Protein AF-A0AAN8IIN4-F1 (afdb_monomer_lite)

Radius of gyration: 20.26 Å; chains: 1; bounding box: 38×62×68 Å

Sequence (132 aa):
MTETENTASANGSDNVDGKVVRQLEYYFGNINLPRDKFLQDTMKNDDGWVPIKTLLTFNRLAAITTDVDVISKAVKESQSEIISVSDDGLKIRRNIGNPLPENSLEYWQKIKHCTVYMVGVANSLSREMMIG

Secondary structure (DSSP, 8-state):
---------------HHHHHHHHHHHHTSTTTTTT-HHHHHHHHHTTTEEEHHHHHTSHHHHTT---HHHHHHHHHHHT-SSEEE-TTSSEEEE-TTSPPPP--HHHHHHHHHT------------------

pLDDT: mean 70.5, std 15.68, range [38.66, 88.88]

Foldseek 3Di:
DDDDDDDDPPDPDPDLLVQLVVVVCVCLDLVNVVVPVVQVVQCVVPVQKDFVVNVCVDPSNVVSDNDLVSSLVSCVVVVDPQKDADPVSGIIGGDPVDPRDPPDPVVVVVVVVVDDDDPDPPPPDDPDDDDD

InterPro domains:
  IPR002344 Lupus La protein [PR00302] (23-40)
  IPR002344 Lupus La protein [PR00302] (48-63)
  IPR002344 Lupus La protein [PR00302] (81-94)
  IPR002344 Lupus La protein [PR00302] (108-124)
  IPR006630 La-type HTH domain [PF05383] (20-77)
  IPR006630 La-type HTH domain [PS50961] (10-102)
  IPR006630 La-type HTH domain [SM00715] (14-95)
  IPR036388 Winged helix-like DNA-binding domain superfamily [G3DSA:1.10.10.10] (4-93)
  IPR036390 Winged helix DNA-binding domain superfamily [SSF46785] (15-101)
  IPR045180 La domain containing protein [PTHR22792] (7-96)

Organism: Trichostrongylus colubriformis (NCBI:txid6319)

Structure (mmCIF, N/CA/C/O backbone):
data_AF-A0AAN8IIN4-F1
#
_entry.id   AF-A0AAN8IIN4-F1
#
loop_
_atom_site.group_PDB
_atom_site.id
_atom_site.type_symbol
_atom_site.label_atom_id
_atom_site.label_alt_id
_atom_site.label_comp_id
_atom_site.label_asym_id
_atom_site.label_entity_id
_atom_site.label_seq_id
_atom_site.pd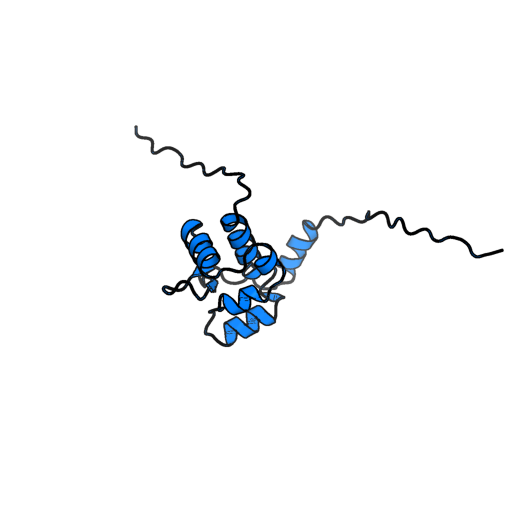bx_PDB_ins_code
_atom_site.Cartn_x
_atom_site.Cartn_y
_atom_site.Cartn_z
_atom_site.occupancy
_atom_site.B_iso_or_equiv
_atom_site.auth_seq_id
_atom_site.auth_comp_id
_atom_site.auth_asym_id
_atom_site.auth_atom_id
_atom_site.pdbx_PDB_model_num
ATOM 1 N N . MET A 1 1 ? 17.102 2.635 38.292 1.00 46.62 1 MET A N 1
ATOM 2 C CA . MET A 1 1 ? 15.765 2.605 38.916 1.00 46.62 1 MET A CA 1
ATOM 3 C C . MET A 1 1 ? 15.064 3.863 38.432 1.00 46.62 1 MET A C 1
ATOM 5 O O . MET A 1 1 ? 15.395 4.924 38.930 1.00 46.62 1 MET A O 1
ATOM 9 N N . THR A 1 2 ? 14.305 3.884 37.342 1.00 43.06 2 THR A N 1
ATOM 10 C CA . THR A 1 2 ? 13.247 2.977 36.851 1.00 43.06 2 THR A CA 1
ATOM 11 C C . THR A 1 2 ? 13.338 2.904 35.312 1.00 43.06 2 THR A C 1
ATOM 13 O O . THR A 1 2 ? 13.489 3.932 34.663 1.00 43.06 2 THR A O 1
ATOM 16 N N . GLU A 1 3 ? 13.508 1.744 34.677 1.00 46.38 3 GLU A N 1
ATOM 17 C CA . GLU A 1 3 ? 12.410 0.872 34.216 1.00 46.38 3 GLU A CA 1
ATOM 18 C C . GLU A 1 3 ? 11.211 1.664 33.672 1.00 46.38 3 GLU A C 1
ATOM 20 O O . GLU A 1 3 ? 10.367 2.139 34.423 1.00 46.38 3 GLU A O 1
ATOM 25 N N . THR A 1 4 ? 11.151 1.804 32.346 1.00 52.09 4 THR A N 1
ATOM 26 C CA . THR A 1 4 ? 9.875 1.719 31.633 1.00 52.09 4 THR A CA 1
ATOM 27 C C . THR A 1 4 ? 9.945 0.479 30.760 1.00 52.09 4 THR A C 1
ATOM 29 O O . THR A 1 4 ? 10.748 0.359 29.835 1.00 52.09 4 THR A O 1
ATOM 32 N N . GLU A 1 5 ? 9.162 -0.493 31.195 1.00 44.91 5 GLU A N 1
ATOM 33 C CA . GLU A 1 5 ? 8.913 -1.771 30.569 1.00 44.91 5 GLU A CA 1
ATOM 34 C C . GLU A 1 5 ? 8.269 -1.589 29.186 1.00 44.91 5 GLU A C 1
ATOM 36 O O . GLU A 1 5 ? 7.346 -0.804 28.994 1.00 44.91 5 GLU A O 1
ATOM 41 N N . ASN A 1 6 ? 8.785 -2.354 28.227 1.00 48.47 6 ASN A N 1
ATOM 42 C CA . ASN A 1 6 ? 8.018 -3.298 27.421 1.00 48.47 6 ASN A CA 1
ATOM 43 C C . ASN A 1 6 ? 6.573 -2.894 27.049 1.00 48.47 6 ASN A C 1
ATOM 45 O O . ASN A 1 6 ? 5.637 -3.086 27.818 1.00 48.47 6 ASN A O 1
ATOM 49 N N . THR A 1 7 ? 6.358 -2.513 25.789 1.00 40.19 7 THR A N 1
ATOM 50 C CA . THR A 1 7 ? 5.138 -2.926 25.081 1.00 40.19 7 THR A CA 1
ATOM 51 C C . THR A 1 7 ? 5.545 -3.855 23.953 1.00 40.19 7 THR A C 1
ATOM 53 O O . THR A 1 7 ? 5.795 -3.460 22.817 1.00 40.19 7 THR A O 1
ATOM 56 N N . ALA A 1 8 ? 5.631 -5.132 24.311 1.00 48.31 8 ALA A N 1
ATOM 57 C CA . ALA A 1 8 ? 5.411 -6.219 23.390 1.00 48.31 8 ALA A CA 1
ATOM 58 C C . ALA A 1 8 ? 4.060 -5.992 22.701 1.00 48.31 8 ALA A C 1
ATOM 60 O O . ALA A 1 8 ? 3.021 -5.986 23.354 1.00 48.31 8 ALA A O 1
ATOM 61 N N . SER A 1 9 ? 4.065 -5.867 21.378 1.00 38.66 9 SER A N 1
ATOM 62 C CA . SER A 1 9 ? 2.911 -6.274 20.580 1.00 38.66 9 SER A CA 1
ATOM 63 C C . SER A 1 9 ? 3.343 -7.441 19.705 1.00 38.66 9 SER A C 1
ATOM 65 O O . SER A 1 9 ? 3.439 -7.372 18.484 1.00 38.66 9 SER A O 1
ATOM 67 N N . ALA A 1 10 ? 3.662 -8.542 20.385 1.00 42.75 10 ALA A N 1
ATOM 68 C CA . ALA A 1 10 ? 3.526 -9.868 19.818 1.00 42.75 10 ALA A CA 1
ATOM 69 C C . ALA A 1 10 ? 2.026 -10.194 19.782 1.00 42.75 10 ALA A C 1
ATOM 71 O O . ALA A 1 10 ? 1.521 -10.898 20.648 1.00 42.75 10 ALA A O 1
ATOM 72 N N . ASN A 1 11 ? 1.307 -9.660 18.796 1.00 41.19 11 ASN A N 1
ATOM 73 C CA . ASN A 1 11 ? -0.035 -10.124 18.470 1.00 41.19 11 ASN A CA 1
ATOM 74 C C . ASN A 1 11 ? 0.024 -10.844 17.127 1.00 41.19 11 ASN A C 1
ATOM 76 O O . ASN A 1 11 ? -0.116 -10.254 16.062 1.00 41.19 11 ASN A O 1
ATOM 80 N N . GLY A 1 12 ? 0.233 -12.159 17.197 1.00 43.69 12 GLY A N 1
ATOM 81 C CA . GLY A 1 12 ? -0.126 -13.092 16.134 1.00 43.69 12 GLY A CA 1
ATOM 82 C C . GLY A 1 12 ? -1.643 -13.259 16.044 1.00 43.69 12 GLY A C 1
ATOM 83 O O . GLY A 1 12 ? -2.140 -14.377 16.128 1.00 43.69 12 GLY A O 1
ATOM 84 N N . SER A 1 13 ? -2.383 -12.158 15.920 1.00 43.12 13 SER A N 1
ATOM 85 C CA . SER A 1 13 ? -3.778 -12.194 15.508 1.00 43.12 13 SER A CA 1
ATOM 86 C C . SER A 1 13 ? -3.826 -11.991 14.003 1.00 43.12 13 SER A C 1
ATOM 88 O O . SER A 1 13 ? -3.090 -11.195 13.424 1.00 43.12 13 SER A O 1
ATOM 90 N N . ASP A 1 14 ? -4.696 -12.752 13.362 1.00 56.72 14 ASP A N 1
ATOM 91 C CA . ASP A 1 14 ? -5.017 -12.706 11.943 1.00 56.72 14 ASP A CA 1
ATOM 92 C C . ASP A 1 14 ? -5.757 -11.393 11.596 1.00 56.72 14 ASP A C 1
ATOM 94 O O . ASP A 1 14 ? -6.825 -11.400 10.994 1.00 56.72 14 ASP A O 1
ATOM 98 N N . ASN A 1 15 ? -5.238 -10.253 12.061 1.00 73.81 15 ASN A N 1
ATOM 99 C CA . ASN A 1 15 ? -5.930 -8.982 12.050 1.00 73.81 15 ASN A CA 1
ATOM 100 C C . ASN A 1 15 ? -5.805 -8.349 10.669 1.00 73.81 15 ASN A C 1
ATOM 102 O O . ASN A 1 15 ? -4.725 -8.280 10.067 1.00 73.81 15 ASN A O 1
ATOM 106 N N . VAL A 1 16 ? -6.955 -7.956 10.137 1.00 79.81 16 VAL A N 1
ATOM 107 C CA . VAL A 1 16 ? -7.088 -7.442 8.774 1.00 79.81 16 VAL A CA 1
ATOM 108 C C . VAL A 1 16 ? -6.197 -6.205 8.605 1.00 79.81 16 VAL A C 1
ATOM 110 O O . VAL A 1 16 ? -5.547 -6.062 7.573 1.00 79.81 16 VAL A O 1
ATOM 113 N N . ASP A 1 17 ? -6.065 -5.387 9.652 1.00 82.75 17 ASP A N 1
ATOM 114 C CA . ASP A 1 17 ? -5.177 -4.222 9.721 1.00 82.75 17 ASP A CA 1
ATOM 115 C C . ASP A 1 17 ? -3.695 -4.557 9.484 1.00 82.75 17 ASP A C 1
ATOM 117 O O . ASP A 1 17 ? -3.089 -4.017 8.556 1.00 82.75 17 ASP A O 1
ATOM 121 N N . GLY A 1 18 ? -3.110 -5.486 10.243 1.00 83.44 18 GLY A N 1
ATOM 122 C CA . GLY A 1 18 ? -1.710 -5.879 10.073 1.00 83.44 18 GLY A CA 1
ATOM 123 C C . GLY A 1 18 ? -1.424 -6.467 8.688 1.00 83.44 18 GLY A C 1
ATOM 124 O O . GLY A 1 18 ? -0.366 -6.222 8.099 1.00 83.44 18 GLY A O 1
ATOM 125 N N . LYS A 1 19 ? -2.387 -7.198 8.109 1.00 86.25 19 LYS A N 1
ATOM 126 C CA . LYS A 1 19 ? -2.284 -7.708 6.730 1.00 86.25 19 LYS A CA 1
ATOM 127 C C . LYS A 1 19 ? -2.305 -6.575 5.704 1.00 86.25 19 LYS A C 1
ATOM 129 O O . LYS A 1 19 ? -1.499 -6.602 4.773 1.00 86.25 19 LYS A O 1
ATOM 134 N N . VAL A 1 20 ? -3.186 -5.589 5.878 1.00 87.19 20 VAL A N 1
ATOM 135 C CA . VAL A 1 20 ? -3.275 -4.396 5.021 1.00 87.19 20 VAL A CA 1
ATOM 136 C C . VAL A 1 20 ? -1.961 -3.632 5.027 1.00 87.19 20 VAL A C 1
ATOM 138 O O . VAL A 1 20 ? -1.401 -3.368 3.963 1.00 87.19 20 VAL A O 1
ATOM 141 N N . VAL A 1 21 ? -1.439 -3.327 6.213 1.00 85.25 21 VAL A N 1
ATOM 142 C CA . VAL A 1 21 ? -0.209 -2.546 6.363 1.00 85.25 21 VAL A CA 1
ATOM 143 C C . VAL A 1 21 ? 0.963 -3.255 5.706 1.00 85.25 21 VAL A C 1
ATOM 145 O O . VAL A 1 21 ? 1.636 -2.670 4.862 1.00 85.25 21 VAL A O 1
ATOM 148 N N . ARG A 1 22 ? 1.119 -4.555 5.958 1.00 85.31 22 ARG A N 1
ATOM 149 C CA . ARG A 1 22 ? 2.182 -5.349 5.340 1.00 85.31 22 ARG A CA 1
ATOM 150 C C . ARG A 1 22 ? 2.089 -5.397 3.811 1.00 85.31 22 ARG A C 1
ATOM 152 O O . ARG A 1 22 ? 3.120 -5.406 3.137 1.00 85.31 22 ARG A O 1
ATOM 159 N N . GLN A 1 23 ? 0.881 -5.440 3.237 1.00 87.69 23 GLN A N 1
ATOM 160 C CA . GLN A 1 23 ? 0.724 -5.346 1.779 1.00 87.69 23 GLN A CA 1
ATOM 161 C C . GLN A 1 23 ? 1.105 -3.962 1.258 1.00 87.69 23 GLN A C 1
ATOM 163 O O . GLN A 1 23 ? 1.794 -3.865 0.244 1.00 87.69 23 GLN A O 1
ATOM 168 N N . LEU A 1 24 ? 0.693 -2.895 1.941 1.00 85.31 24 LEU A N 1
ATOM 169 C CA . LEU A 1 24 ? 1.063 -1.535 1.561 1.00 85.31 24 LEU A CA 1
ATOM 170 C C . LEU A 1 24 ? 2.582 -1.339 1.631 1.00 85.31 24 LEU A C 1
ATOM 172 O O . LEU A 1 24 ? 3.181 -0.885 0.661 1.00 85.31 24 LEU A O 1
ATOM 176 N N . GLU A 1 25 ? 3.239 -1.775 2.702 1.00 84.06 25 GLU A N 1
ATOM 177 C CA . GLU A 1 25 ? 4.701 -1.743 2.812 1.00 84.06 25 GLU A CA 1
ATOM 178 C C . GLU A 1 25 ? 5.393 -2.517 1.686 1.00 84.06 25 GLU A C 1
ATOM 180 O O . GLU A 1 25 ? 6.436 -2.092 1.190 1.00 84.06 25 GLU A O 1
ATOM 185 N N . TYR A 1 26 ? 4.804 -3.624 1.228 1.00 84.75 26 TYR A N 1
ATOM 186 C CA . TYR A 1 26 ? 5.318 -4.359 0.077 1.00 84.75 26 TYR A CA 1
ATOM 187 C C . TYR A 1 26 ? 5.179 -3.559 -1.225 1.00 84.75 26 TYR A C 1
ATOM 189 O O . TYR A 1 26 ? 6.150 -3.443 -1.976 1.00 84.75 26 TYR A O 1
ATOM 197 N N . TYR A 1 27 ? 4.003 -2.980 -1.490 1.00 84.50 27 TYR A N 1
ATOM 198 C CA . TYR A 1 27 ? 3.743 -2.195 -2.702 1.00 84.50 27 TYR A CA 1
ATOM 199 C C . TYR A 1 27 ? 4.617 -0.950 -2.799 1.00 84.50 27 TYR A C 1
ATOM 201 O O . TYR A 1 27 ? 5.202 -0.678 -3.851 1.00 84.50 27 TYR A O 1
ATOM 209 N N . PHE A 1 28 ? 4.725 -0.226 -1.687 1.00 81.50 28 PHE A N 1
ATOM 210 C CA . PHE A 1 28 ? 5.545 0.971 -1.556 1.00 81.50 28 PHE A CA 1
ATOM 211 C C . PHE A 1 28 ? 7.004 0.648 -1.215 1.00 81.50 28 PHE A C 1
ATOM 213 O O . PHE A 1 28 ? 7.820 1.558 -1.089 1.00 81.50 28 PHE A O 1
ATOM 220 N N . GLY A 1 29 ? 7.357 -0.630 -1.093 1.00 80.62 29 GLY A N 1
ATOM 221 C CA . GLY A 1 29 ? 8.693 -1.092 -0.753 1.00 80.62 29 GLY A CA 1
ATOM 222 C C . GLY A 1 29 ? 9.698 -0.936 -1.892 1.00 80.62 29 GLY A C 1
ATOM 223 O O . GLY A 1 29 ? 9.363 -0.745 -3.060 1.00 80.62 29 GLY A O 1
ATOM 224 N N . ASN A 1 30 ? 10.974 -1.068 -1.543 1.00 72.94 30 ASN A N 1
ATOM 225 C CA . ASN A 1 30 ? 12.111 -0.878 -2.454 1.00 72.94 30 ASN A CA 1
ATOM 226 C C . ASN A 1 30 ? 12.178 -1.871 -3.616 1.00 72.94 30 ASN A C 1
ATOM 228 O O . ASN A 1 30 ? 12.839 -1.601 -4.609 1.00 72.94 30 ASN A O 1
ATOM 232 N N . ILE A 1 31 ? 11.514 -3.017 -3.485 1.00 74.44 31 ILE A N 1
ATOM 233 C CA . ILE A 1 31 ? 11.541 -4.084 -4.488 1.00 74.44 31 ILE A CA 1
ATOM 234 C C . ILE A 1 31 ? 10.421 -3.882 -5.515 1.00 74.44 31 ILE A C 1
ATOM 236 O O . ILE A 1 31 ? 10.635 -4.085 -6.710 1.00 74.44 31 ILE A O 1
ATOM 240 N N . ASN A 1 32 ? 9.229 -3.479 -5.059 1.00 80.94 32 ASN A N 1
ATOM 241 C CA . ASN A 1 32 ? 8.065 -3.329 -5.925 1.00 80.94 32 ASN A CA 1
ATOM 242 C C . ASN A 1 32 ? 8.066 -1.978 -6.644 1.00 80.94 32 ASN A C 1
ATOM 244 O O . ASN A 1 32 ? 7.935 -1.947 -7.861 1.00 80.94 32 ASN A O 1
ATOM 248 N N . LEU A 1 33 ? 8.298 -0.876 -5.926 1.00 79.06 33 LEU A N 1
ATOM 249 C CA . LEU A 1 33 ? 8.201 0.475 -6.479 1.00 79.06 33 LEU A CA 1
ATOM 250 C C . LEU A 1 33 ? 9.047 0.737 -7.745 1.00 79.06 33 LEU A C 1
ATOM 252 O O . LEU A 1 33 ? 8.517 1.346 -8.668 1.00 79.06 33 LEU A O 1
ATOM 256 N N . PRO A 1 34 ? 10.314 0.285 -7.877 1.00 78.06 34 PRO A N 1
ATOM 257 C CA . PRO A 1 34 ? 11.078 0.492 -9.113 1.00 78.06 34 PRO A CA 1
ATOM 258 C C . PRO A 1 34 ? 10.580 -0.366 -10.287 1.00 78.06 34 PRO A C 1
ATOM 260 O O . PRO A 1 34 ? 10.855 -0.045 -11.443 1.00 78.06 34 PRO A O 1
ATOM 263 N N . ARG A 1 35 ? 9.857 -1.457 -10.011 1.00 78.44 35 ARG A N 1
ATOM 264 C CA . ARG A 1 35 ? 9.343 -2.388 -11.024 1.00 78.44 35 ARG A CA 1
ATOM 265 C C . ARG A 1 35 ? 7.895 -2.089 -11.416 1.00 78.44 35 ARG A C 1
ATOM 267 O O . ARG A 1 35 ? 7.496 -2.374 -12.544 1.00 78.44 35 ARG A O 1
ATOM 274 N N . ASP A 1 36 ? 7.123 -1.530 -10.495 1.00 83.38 36 ASP A N 1
ATOM 275 C CA . ASP A 1 36 ? 5.705 -1.253 -10.655 1.00 83.38 36 ASP A CA 1
ATOM 276 C C . ASP A 1 36 ? 5.488 0.114 -11.312 1.00 83.38 36 ASP A C 1
ATOM 278 O O . ASP A 1 36 ? 5.546 1.168 -10.677 1.00 83.38 36 ASP A O 1
ATOM 282 N N . LYS A 1 37 ? 5.250 0.091 -12.628 1.00 82.81 37 LYS A N 1
ATOM 283 C CA . LYS A 1 37 ? 5.019 1.312 -13.409 1.00 82.81 37 LYS A CA 1
ATOM 284 C C . LYS A 1 37 ? 3.726 2.027 -13.033 1.00 82.81 37 LYS A C 1
ATOM 286 O O . LYS A 1 37 ? 3.651 3.234 -13.206 1.00 82.81 37 LYS A O 1
ATOM 291 N N . PHE A 1 38 ? 2.721 1.305 -12.545 1.00 85.06 38 PHE A N 1
ATOM 292 C CA . PHE A 1 38 ? 1.428 1.891 -12.216 1.00 85.06 38 PHE A CA 1
ATOM 293 C C . PHE A 1 38 ? 1.515 2.747 -10.950 1.00 85.06 38 PHE A C 1
ATOM 295 O O . PHE A 1 38 ? 1.040 3.882 -10.941 1.00 85.06 38 PHE A O 1
ATOM 302 N N . LEU A 1 39 ? 2.197 2.252 -9.912 1.00 83.69 39 LEU A N 1
ATOM 303 C CA . LEU A 1 39 ? 2.525 3.040 -8.722 1.00 83.69 39 LEU A CA 1
ATOM 304 C C . LEU A 1 39 ? 3.415 4.239 -9.065 1.00 83.69 39 LEU A C 1
ATOM 306 O O . LEU A 1 39 ? 3.133 5.337 -8.595 1.00 83.69 39 LEU A O 1
ATOM 310 N N . GLN A 1 40 ? 4.436 4.063 -9.913 1.00 82.94 40 GLN A N 1
ATOM 311 C CA . GLN A 1 40 ? 5.281 5.178 -10.367 1.00 82.94 40 GLN A CA 1
ATOM 312 C C . GLN A 1 40 ? 4.483 6.258 -11.098 1.00 82.94 40 GLN A C 1
ATOM 314 O O . GLN A 1 40 ? 4.659 7.442 -10.820 1.00 82.94 40 GLN A O 1
ATOM 319 N N . ASP A 1 41 ? 3.616 5.857 -12.026 1.00 85.00 41 ASP A N 1
ATOM 320 C CA . ASP A 1 41 ? 2.803 6.786 -12.804 1.00 85.00 41 ASP A CA 1
ATOM 321 C C . ASP A 1 41 ? 1.793 7.504 -11.905 1.00 85.00 41 ASP A C 1
ATOM 323 O O . ASP A 1 41 ? 1.705 8.728 -11.933 1.00 85.00 41 ASP A O 1
ATOM 327 N N . THR A 1 42 ? 1.117 6.775 -11.012 1.00 84.31 42 THR A N 1
ATOM 328 C CA . THR A 1 42 ? 0.164 7.367 -10.060 1.00 84.31 42 THR A CA 1
ATOM 329 C C . THR A 1 42 ? 0.849 8.372 -9.135 1.00 84.31 42 THR A C 1
ATOM 331 O O . THR A 1 42 ? 0.365 9.490 -8.978 1.00 84.31 42 THR A O 1
ATOM 334 N N . MET A 1 43 ? 2.017 8.019 -8.585 1.00 83.25 43 MET A N 1
ATOM 335 C CA . MET A 1 43 ? 2.825 8.944 -7.788 1.00 83.25 43 MET A CA 1
ATOM 336 C C . MET A 1 43 ? 3.254 10.168 -8.596 1.00 83.25 43 MET A C 1
ATOM 338 O O . MET A 1 43 ? 3.267 11.272 -8.072 1.00 83.25 43 MET A O 1
ATOM 342 N N . LYS A 1 44 ? 3.608 10.009 -9.870 1.00 80.88 44 LYS A N 1
ATOM 343 C CA . LYS A 1 44 ? 4.015 11.140 -10.707 1.00 80.88 44 LYS A CA 1
ATOM 344 C C . LYS A 1 44 ? 2.843 12.065 -11.053 1.00 80.88 44 LYS A C 1
ATOM 346 O O . LYS A 1 44 ? 3.062 13.261 -11.214 1.00 80.88 44 LYS A O 1
ATOM 351 N N . ASN A 1 45 ? 1.629 11.523 -11.155 1.00 82.56 45 ASN A N 1
ATOM 352 C CA . ASN A 1 45 ? 0.417 12.290 -11.442 1.00 82.56 45 ASN A CA 1
ATOM 353 C C . ASN A 1 45 ? -0.081 13.114 -10.238 1.00 82.56 45 ASN A C 1
ATOM 355 O O . ASN A 1 45 ? -0.549 14.227 -10.448 1.00 82.56 45 ASN A O 1
ATOM 359 N N . ASP A 1 46 ? 0.024 12.606 -9.003 1.00 77.88 46 ASP A N 1
ATOM 360 C CA . ASP A 1 46 ? -0.555 13.245 -7.798 1.00 77.88 46 ASP A CA 1
ATOM 361 C C . ASP A 1 46 ? 0.521 13.667 -6.766 1.00 77.88 46 ASP A C 1
ATOM 363 O O . ASP A 1 46 ? 0.315 13.558 -5.562 1.00 77.88 46 ASP A O 1
ATOM 367 N N . ASP A 1 47 ? 1.702 14.120 -7.208 1.00 76.19 47 ASP A N 1
ATOM 368 C CA . ASP A 1 47 ? 2.790 14.623 -6.331 1.00 76.19 47 ASP A CA 1
ATOM 369 C C . ASP A 1 47 ? 3.229 13.626 -5.226 1.00 76.19 47 ASP A C 1
ATOM 371 O O . ASP A 1 47 ? 3.462 13.941 -4.058 1.00 76.19 47 ASP A O 1
ATOM 375 N N . GLY A 1 48 ? 3.295 12.350 -5.588 1.00 77.25 48 GLY A N 1
ATOM 376 C CA . GLY A 1 48 ? 3.659 11.239 -4.713 1.00 77.25 48 GLY A CA 1
ATOM 377 C C . GLY A 1 48 ? 2.486 10.639 -3.938 1.00 77.25 48 GLY A C 1
ATOM 378 O O . GLY A 1 48 ? 2.663 9.597 -3.303 1.00 77.25 48 GLY A O 1
ATOM 379 N N . TRP A 1 49 ? 1.297 11.237 -3.996 1.00 84.19 49 TRP A N 1
ATOM 380 C CA . TRP A 1 49 ? 0.103 10.680 -3.373 1.00 84.19 49 TRP A CA 1
ATOM 381 C C . TRP A 1 49 ? -0.539 9.599 -4.239 1.00 84.19 49 TRP A 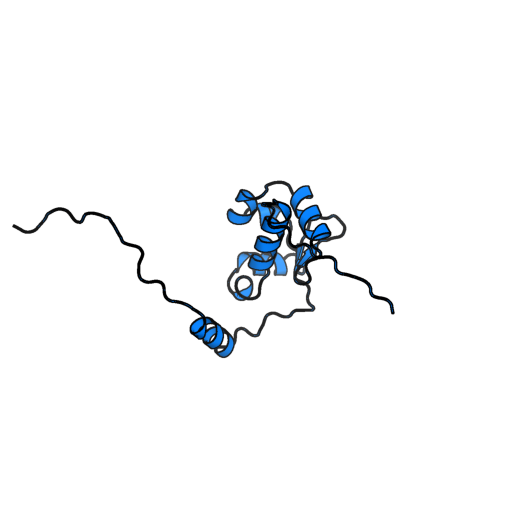C 1
ATOM 383 O O . TRP A 1 49 ? -0.543 9.638 -5.464 1.00 84.19 49 TRP A O 1
ATOM 393 N N . VAL A 1 50 ? -1.097 8.593 -3.579 1.00 86.69 50 VAL A N 1
ATOM 394 C CA . VAL A 1 50 ? -1.803 7.489 -4.220 1.00 86.69 50 VAL A CA 1
ATOM 395 C C . VAL A 1 50 ? -3.163 7.354 -3.539 1.00 86.69 50 VAL A C 1
ATOM 397 O O . VAL A 1 50 ? -3.218 7.095 -2.333 1.00 86.69 50 VAL A O 1
ATOM 400 N N . PRO A 1 51 ? -4.281 7.535 -4.263 1.00 88.88 51 PRO A N 1
ATOM 401 C CA . PRO A 1 51 ? -5.603 7.376 -3.677 1.00 88.88 51 PRO A CA 1
ATOM 402 C C . PRO A 1 51 ? -5.827 5.927 -3.242 1.00 88.88 51 PRO A C 1
ATOM 404 O O . PRO A 1 51 ? -5.510 4.996 -3.983 1.00 88.88 51 PRO A O 1
ATOM 407 N N . ILE A 1 52 ? -6.471 5.715 -2.093 1.00 86.81 52 ILE A N 1
ATOM 408 C CA . ILE A 1 52 ? -6.811 4.358 -1.639 1.00 86.81 52 ILE A CA 1
ATOM 409 C C . ILE A 1 52 ? -7.747 3.665 -2.632 1.00 86.81 52 ILE A C 1
ATOM 411 O O . ILE A 1 52 ? -7.615 2.470 -2.859 1.00 86.81 52 ILE A O 1
ATOM 415 N N . LYS A 1 53 ? -8.613 4.413 -3.328 1.00 85.81 53 LYS A N 1
ATOM 416 C CA . LYS A 1 53 ? -9.420 3.866 -4.432 1.00 85.81 53 LYS A CA 1
ATOM 417 C C . LYS A 1 53 ? -8.575 3.191 -5.512 1.00 85.81 53 LYS A C 1
ATOM 419 O O . LYS A 1 53 ? -8.961 2.147 -6.019 1.00 85.81 53 LYS A O 1
ATOM 424 N N . THR A 1 54 ? -7.420 3.762 -5.835 1.00 86.50 54 THR A N 1
ATOM 425 C CA . THR A 1 54 ? -6.477 3.171 -6.786 1.00 86.50 54 THR A CA 1
ATOM 426 C C . THR A 1 54 ? -5.840 1.906 -6.212 1.00 86.50 54 THR A C 1
ATOM 428 O O . THR A 1 54 ? -5.646 0.931 -6.934 1.00 86.50 54 THR A O 1
ATOM 431 N N . LEU A 1 55 ? -5.571 1.894 -4.904 1.00 83.62 55 LEU A N 1
ATOM 432 C CA . LEU A 1 55 ? -5.046 0.732 -4.185 1.00 83.62 55 LEU A CA 1
ATOM 433 C C . LEU A 1 55 ? -6.070 -0.415 -4.079 1.00 83.62 55 LEU A C 1
ATOM 435 O O . LEU A 1 55 ? -5.688 -1.582 -4.115 1.00 83.62 55 LEU A O 1
ATOM 439 N N . LEU A 1 56 ? -7.368 -0.110 -4.032 1.00 84.19 56 LEU A N 1
ATOM 440 C CA . LEU A 1 56 ? -8.444 -1.110 -4.059 1.00 84.19 56 LEU A CA 1
ATOM 441 C C . LEU A 1 56 ? -8.532 -1.865 -5.394 1.00 84.19 56 LEU A C 1
ATOM 443 O O . LEU A 1 56 ? -9.052 -2.975 -5.431 1.00 84.19 56 LEU A O 1
ATOM 447 N N . THR A 1 57 ? -7.980 -1.321 -6.480 1.00 85.12 57 THR A N 1
ATOM 448 C CA . THR A 1 57 ? -7.870 -2.033 -7.765 1.00 85.12 57 THR A CA 1
ATOM 449 C C . THR A 1 57 ? -6.888 -3.211 -7.691 1.00 85.12 57 THR A C 1
ATOM 451 O O . THR A 1 57 ? -6.907 -4.104 -8.537 1.00 85.12 57 THR A O 1
ATOM 454 N N . PHE A 1 58 ? -6.008 -3.247 -6.687 1.00 83.50 58 PHE A N 1
ATOM 455 C CA . PHE A 1 58 ? -5.041 -4.325 -6.542 1.00 83.50 58 PHE A CA 1
ATOM 456 C C . PHE A 1 58 ? -5.689 -5.551 -5.899 1.00 83.50 58 PHE A C 1
ATOM 458 O O . PHE A 1 58 ? -6.056 -5.534 -4.726 1.00 83.50 58 PHE A O 1
ATOM 465 N N . ASN A 1 59 ? -5.707 -6.666 -6.633 1.00 84.31 59 ASN A N 1
ATOM 466 C CA . ASN A 1 59 ? -6.313 -7.924 -6.181 1.00 84.31 59 ASN A CA 1
ATOM 467 C C . ASN A 1 59 ? -5.829 -8.402 -4.800 1.00 84.31 59 ASN A C 1
ATOM 469 O O . ASN A 1 59 ? -6.617 -8.977 -4.058 1.00 84.31 59 ASN A O 1
ATOM 473 N N . ARG A 1 60 ? -4.555 -8.185 -4.427 1.00 84.62 60 ARG A N 1
ATOM 474 C CA . ARG A 1 60 ? -4.056 -8.646 -3.113 1.00 84.62 60 ARG A CA 1
ATOM 475 C C . ARG A 1 60 ? -4.543 -7.780 -1.959 1.00 84.62 60 ARG A C 1
ATOM 477 O O . ARG A 1 60 ? -4.742 -8.314 -0.876 1.00 84.62 60 ARG A O 1
ATOM 484 N N . LEU A 1 61 ? -4.722 -6.476 -2.178 1.00 85.75 61 LEU A N 1
ATOM 485 C CA . LEU A 1 61 ? -5.271 -5.590 -1.155 1.00 85.75 61 LEU A CA 1
ATOM 486 C C . LEU A 1 61 ? -6.785 -5.789 -1.042 1.00 85.75 61 LEU A C 1
ATOM 488 O O . LEU A 1 61 ? -7.283 -5.989 0.062 1.00 85.75 61 LEU A O 1
ATOM 492 N N . ALA A 1 62 ? -7.477 -5.855 -2.184 1.00 85.19 62 ALA A N 1
ATOM 493 C CA . ALA A 1 62 ? -8.915 -6.113 -2.264 1.00 85.19 62 ALA A CA 1
ATOM 494 C C . ALA A 1 62 ? -9.326 -7.455 -1.637 1.00 85.19 62 ALA A C 1
ATOM 496 O O . ALA A 1 62 ? -10.408 -7.564 -1.070 1.00 85.19 62 ALA A O 1
ATOM 497 N N . ALA A 1 63 ? -8.460 -8.473 -1.702 1.00 86.31 63 ALA A N 1
ATOM 498 C CA . ALA A 1 63 ? -8.694 -9.765 -1.054 1.00 86.31 63 ALA A CA 1
ATOM 499 C C . ALA A 1 63 ? -8.653 -9.702 0.484 1.00 86.31 63 ALA A C 1
ATOM 501 O O . ALA A 1 63 ? -9.130 -10.624 1.139 1.00 86.31 63 ALA A O 1
ATOM 502 N N . ILE A 1 64 ? -8.055 -8.655 1.056 1.00 85.06 64 ILE A N 1
ATOM 503 C CA . ILE A 1 64 ? -7.956 -8.462 2.506 1.00 85.06 64 ILE A CA 1
ATOM 504 C C . ILE A 1 64 ? -9.069 -7.530 2.978 1.00 85.06 64 ILE A C 1
ATOM 506 O O . ILE A 1 64 ? -9.772 -7.849 3.931 1.00 85.06 64 ILE A O 1
ATOM 510 N N . THR A 1 65 ? -9.225 -6.381 2.317 1.00 84.62 65 THR A N 1
ATOM 511 C CA . THR A 1 65 ? -10.263 -5.402 2.641 1.00 84.62 65 THR A CA 1
ATOM 512 C C . THR A 1 65 ? -10.653 -4.582 1.416 1.00 84.62 65 THR A C 1
ATOM 514 O O . THR A 1 65 ? -9.822 -4.265 0.563 1.00 84.62 65 THR A O 1
ATOM 517 N N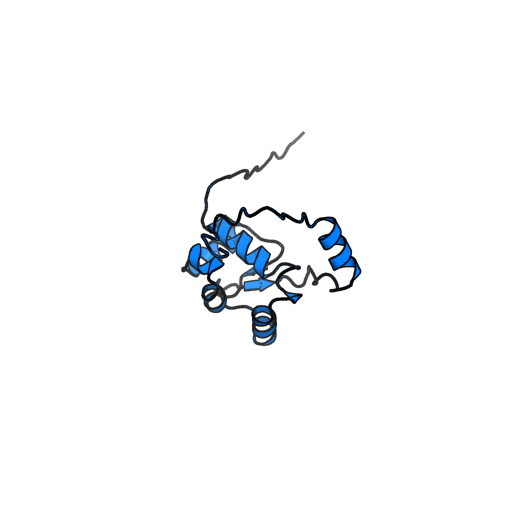 . THR A 1 66 ? -11.924 -4.200 1.355 1.00 85.06 66 THR A N 1
ATOM 518 C CA . THR A 1 66 ? -12.481 -3.301 0.336 1.00 85.06 66 THR A CA 1
ATOM 519 C C . THR A 1 66 ? -12.820 -1.915 0.882 1.00 85.06 66 THR A C 1
ATOM 521 O O . THR A 1 66 ? -13.185 -1.025 0.115 1.00 85.06 66 THR A O 1
ATOM 524 N N . ASP A 1 67 ? -12.683 -1.717 2.194 1.00 86.94 67 ASP A N 1
ATOM 525 C CA . ASP A 1 67 ? -13.107 -0.503 2.880 1.00 86.94 67 ASP A CA 1
ATOM 526 C C . ASP A 1 67 ? -11.954 0.476 3.090 1.00 86.94 67 ASP A C 1
ATOM 528 O O . ASP A 1 67 ? -10.925 0.163 3.691 1.00 86.94 67 ASP A O 1
ATOM 532 N N . VAL A 1 68 ? -12.161 1.707 2.622 1.00 86.38 68 VAL A N 1
ATOM 533 C CA . VAL A 1 68 ? -11.174 2.791 2.711 1.00 86.38 68 VAL A CA 1
ATOM 534 C C . VAL A 1 68 ? -10.914 3.189 4.164 1.00 86.38 68 VAL A C 1
ATOM 536 O O . VAL A 1 68 ? -9.764 3.412 4.538 1.00 86.38 68 VAL A O 1
ATOM 539 N N . ASP A 1 69 ? -11.966 3.233 4.984 1.00 85.12 69 ASP A N 1
ATOM 540 C CA . ASP A 1 69 ? -11.865 3.598 6.399 1.00 85.12 69 ASP A CA 1
ATOM 541 C C . ASP A 1 69 ? -10.985 2.600 7.161 1.00 85.12 69 ASP A C 1
ATOM 543 O O . ASP A 1 69 ? -10.028 3.000 7.824 1.00 85.12 69 ASP A O 1
ATOM 547 N N . VAL A 1 70 ? -11.211 1.299 6.933 1.00 86.00 70 VAL A N 1
ATOM 548 C CA . VAL A 1 70 ? -10.414 0.207 7.511 1.00 86.00 70 VAL A CA 1
ATOM 549 C C . VAL A 1 70 ? -8.942 0.340 7.128 1.00 86.00 70 VAL A C 1
ATOM 551 O O . VAL A 1 70 ? -8.075 0.201 7.986 1.00 86.00 70 VAL A O 1
ATOM 554 N N . ILE A 1 71 ? -8.643 0.657 5.864 1.00 85.50 71 ILE A N 1
ATOM 555 C CA . ILE A 1 71 ? -7.261 0.857 5.404 1.00 85.50 71 ILE A CA 1
ATOM 556 C C . ILE A 1 71 ? -6.630 2.059 6.107 1.00 85.50 71 ILE A C 1
ATOM 558 O O . ILE A 1 71 ? -5.514 1.967 6.616 1.00 85.50 71 ILE A O 1
ATOM 562 N N . SER A 1 72 ? -7.343 3.184 6.153 1.00 84.56 72 SER A N 1
ATOM 563 C CA . SER A 1 72 ? -6.844 4.412 6.768 1.00 84.56 72 SER A CA 1
ATOM 564 C C . SER A 1 72 ? -6.560 4.224 8.260 1.00 84.56 72 SER A C 1
ATOM 566 O O . SER A 1 72 ? -5.504 4.629 8.746 1.00 84.56 72 SER A O 1
ATOM 568 N N . LYS A 1 73 ? -7.462 3.537 8.969 1.00 85.31 73 LYS A N 1
ATOM 569 C CA . LYS A 1 73 ? -7.337 3.224 10.387 1.00 85.31 73 LYS A CA 1
ATOM 570 C C . LYS A 1 73 ? -6.181 2.262 10.634 1.00 85.31 73 LYS A C 1
ATOM 572 O O . LYS A 1 73 ? -5.344 2.555 11.477 1.00 85.31 73 LYS A O 1
ATOM 577 N N . ALA A 1 74 ? -6.072 1.193 9.845 1.00 85.38 74 ALA A N 1
ATOM 578 C CA . ALA A 1 74 ? -4.986 0.221 9.949 1.00 85.38 74 ALA A CA 1
ATOM 579 C C . ALA A 1 74 ? -3.604 0.878 9.820 1.00 85.38 74 ALA A C 1
ATOM 581 O O . ALA A 1 74 ? -2.698 0.606 10.611 1.00 85.38 74 ALA A O 1
ATOM 582 N N . VAL A 1 75 ? -3.455 1.784 8.848 1.00 83.12 75 VAL A N 1
ATOM 583 C CA . VAL A 1 75 ? -2.211 2.535 8.628 1.00 83.12 75 VAL A CA 1
ATOM 584 C C . VAL A 1 75 ? -1.941 3.518 9.771 1.00 83.12 75 VAL A C 1
ATOM 586 O O . VAL A 1 75 ? -0.795 3.640 10.199 1.00 83.12 75 VAL A O 1
ATOM 589 N N . LYS A 1 76 ? -2.976 4.193 10.295 1.00 81.62 76 LYS A N 1
ATOM 590 C CA . LYS A 1 76 ? -2.850 5.098 11.453 1.00 81.62 76 LYS A CA 1
ATOM 591 C C . LYS A 1 76 ? -2.453 4.348 12.729 1.00 81.62 76 LYS A C 1
ATOM 593 O O . LYS A 1 76 ? -1.568 4.815 13.436 1.00 81.62 76 LYS A O 1
ATOM 598 N N . GLU A 1 77 ? -3.068 3.198 13.001 1.00 80.94 77 GLU A N 1
ATOM 599 C CA . GLU A 1 77 ? -2.786 2.378 14.188 1.00 80.94 77 GLU A CA 1
ATOM 600 C C . GLU A 1 77 ? -1.397 1.743 14.141 1.00 80.94 77 GLU A C 1
ATOM 602 O O . GLU A 1 77 ? -0.708 1.697 15.155 1.00 80.94 77 GLU A O 1
ATOM 607 N N . SER A 1 78 ? -0.956 1.290 12.966 1.00 70.06 78 SER A N 1
ATOM 608 C CA . SER A 1 78 ? 0.337 0.606 12.841 1.00 70.06 78 SER A CA 1
ATOM 609 C C . SER A 1 78 ? 1.538 1.554 12.766 1.00 70.06 78 SER A C 1
ATOM 611 O O . SER A 1 78 ? 2.665 1.077 12.833 1.00 70.06 78 SER A O 1
ATOM 613 N N . GLN A 1 79 ? 1.317 2.867 12.600 1.00 67.19 79 GLN A N 1
ATOM 614 C CA . GLN A 1 79 ? 2.357 3.903 12.482 1.00 67.19 79 GLN A CA 1
ATOM 615 C C . GLN A 1 79 ? 3.571 3.463 11.639 1.00 67.19 79 GLN A C 1
ATOM 617 O O . GLN A 1 79 ? 4.706 3.429 12.112 1.00 67.19 79 GLN A O 1
ATOM 622 N N . SER A 1 80 ? 3.342 3.104 10.376 1.00 67.12 80 SER A N 1
ATOM 623 C CA . SER A 1 80 ? 4.421 2.654 9.491 1.00 67.12 80 SER A CA 1
ATOM 624 C C . 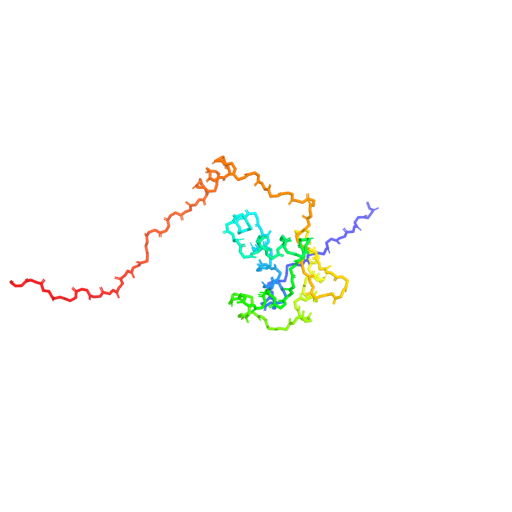SER A 1 80 ? 5.423 3.775 9.185 1.00 67.12 80 SER A C 1
ATOM 626 O O . SER A 1 80 ? 5.040 4.866 8.776 1.00 67.12 80 SER A O 1
ATOM 628 N N . GLU A 1 81 ? 6.724 3.492 9.288 1.00 67.56 81 GLU A N 1
ATOM 629 C CA . GLU A 1 81 ? 7.791 4.465 8.979 1.00 67.56 81 GLU A CA 1
ATOM 630 C C . GLU A 1 81 ? 7.972 4.688 7.459 1.00 67.56 81 GLU A C 1
ATOM 632 O O . GLU A 1 81 ? 8.457 5.724 7.005 1.00 67.56 81 GLU A O 1
ATOM 637 N N . ILE A 1 82 ? 7.538 3.720 6.643 1.00 72.56 82 ILE A N 1
ATOM 638 C CA . ILE A 1 82 ? 7.737 3.708 5.183 1.00 72.56 82 ILE A CA 1
ATOM 639 C C . ILE A 1 82 ? 6.646 4.501 4.444 1.00 72.56 82 ILE A C 1
ATOM 641 O O . ILE A 1 82 ? 6.900 5.097 3.391 1.00 72.56 82 ILE A O 1
ATOM 645 N N . ILE A 1 83 ? 5.422 4.504 4.973 1.00 82.94 83 ILE A N 1
ATOM 646 C CA . ILE A 1 83 ? 4.240 5.083 4.328 1.00 82.94 83 ILE A CA 1
ATOM 647 C C . ILE A 1 83 ? 3.560 6.082 5.258 1.00 82.94 83 ILE A C 1
ATOM 649 O O . ILE A 1 83 ? 3.542 5.921 6.469 1.00 82.94 83 ILE A O 1
ATOM 653 N N . SER A 1 84 ? 2.968 7.119 4.684 1.00 81.50 84 SER A N 1
ATOM 654 C CA . SER A 1 84 ? 2.175 8.103 5.411 1.00 81.50 84 SER A CA 1
ATOM 655 C C . SER A 1 84 ? 0.812 8.239 4.755 1.00 81.50 84 SER A C 1
ATOM 657 O O . SER A 1 84 ? 0.689 8.237 3.529 1.00 81.50 84 SER A O 1
ATOM 659 N N . VAL A 1 85 ? -0.218 8.354 5.582 1.00 85.00 85 VAL A N 1
ATOM 660 C CA . VAL A 1 85 ? -1.583 8.626 5.137 1.00 85.00 85 VAL A CA 1
ATOM 661 C C . VAL A 1 85 ? -1.841 10.135 5.168 1.00 85.00 85 VAL A C 1
ATOM 663 O O . VAL A 1 85 ? -1.271 10.848 5.991 1.00 85.00 85 VAL A O 1
ATOM 666 N N . SER A 1 86 ? -2.669 10.626 4.247 1.00 84.06 86 SER A N 1
ATOM 667 C CA . SER A 1 86 ? -3.145 12.013 4.242 1.00 84.06 86 SER A CA 1
ATOM 668 C C . SER A 1 86 ? -4.032 12.286 5.457 1.00 84.06 86 SER A C 1
ATOM 670 O O . SER A 1 86 ? -4.582 11.350 6.042 1.00 84.06 86 SER A O 1
ATOM 672 N N . ASP A 1 87 ? -4.219 13.562 5.794 1.00 78.44 87 ASP A N 1
ATOM 673 C CA . ASP A 1 87 ? -5.088 13.996 6.896 1.00 78.44 87 ASP A CA 1
ATOM 674 C C . ASP A 1 87 ? -6.518 13.440 6.744 1.00 78.44 87 ASP A C 1
ATOM 676 O O . ASP A 1 87 ? -7.025 12.760 7.641 1.00 78.44 87 ASP A O 1
ATOM 680 N N . ASP A 1 88 ? -7.076 13.546 5.529 1.00 80.00 88 ASP A N 1
ATOM 681 C CA . ASP A 1 88 ? -8.371 12.968 5.143 1.00 80.00 88 ASP A CA 1
ATOM 682 C C . ASP A 1 88 ? -8.450 11.437 5.265 1.00 80.00 88 ASP A C 1
ATOM 684 O O . ASP A 1 88 ? -9.528 10.862 5.171 1.00 80.00 88 ASP A O 1
ATOM 688 N N . GLY A 1 89 ? -7.323 10.731 5.398 1.00 78.38 89 GLY A N 1
ATOM 689 C CA . GLY A 1 89 ? -7.308 9.268 5.431 1.00 78.38 89 GLY A CA 1
ATOM 690 C C . GLY A 1 89 ? -7.529 8.595 4.071 1.00 78.38 89 GLY A C 1
ATOM 691 O O . GLY A 1 89 ? -7.558 7.376 4.009 1.00 78.38 89 GLY A O 1
ATOM 692 N N . LEU A 1 90 ? -7.676 9.354 2.978 1.00 82.25 90 LEU A N 1
ATOM 693 C CA . LEU A 1 90 ? -8.092 8.840 1.658 1.00 82.25 90 LEU A CA 1
ATOM 694 C C . LEU A 1 90 ? -6.940 8.594 0.673 1.00 82.25 90 LEU A C 1
ATOM 696 O O . LEU A 1 90 ? -7.133 7.969 -0.376 1.00 82.25 90 LEU A O 1
ATOM 700 N N . LYS A 1 91 ? -5.749 9.112 0.979 1.00 86.88 91 LYS A N 1
ATOM 701 C CA . LYS A 1 91 ? -4.554 9.018 0.134 1.00 86.88 91 LYS A CA 1
ATOM 702 C C . LYS A 1 91 ? -3.375 8.511 0.951 1.00 86.88 91 LYS A C 1
ATOM 704 O O . LYS A 1 91 ? -3.250 8.843 2.127 1.00 86.88 91 LYS A O 1
ATOM 709 N N . ILE A 1 92 ? -2.505 7.740 0.314 1.00 86.25 92 ILE A N 1
ATOM 710 C CA . ILE A 1 92 ? -1.290 7.177 0.902 1.00 86.25 92 ILE A CA 1
ATOM 711 C C . ILE A 1 92 ? -0.102 7.629 0.064 1.00 86.25 92 ILE A C 1
ATOM 713 O O . ILE A 1 92 ? -0.161 7.627 -1.161 1.00 86.25 92 ILE A O 1
ATOM 717 N N . ARG A 1 93 ? 0.985 8.014 0.721 1.00 84.44 93 ARG A N 1
ATOM 718 C CA . ARG A 1 93 ? 2.238 8.413 0.085 1.00 84.44 93 ARG A CA 1
ATOM 719 C C . ARG A 1 93 ? 3.401 7.690 0.747 1.00 84.44 93 ARG A C 1
ATOM 721 O O . ARG A 1 93 ? 3.379 7.427 1.946 1.00 84.44 93 ARG A O 1
ATOM 728 N N . ARG A 1 94 ? 4.452 7.409 -0.020 1.00 80.69 94 ARG A N 1
ATOM 729 C CA . ARG A 1 94 ? 5.722 6.930 0.536 1.00 80.69 94 ARG A CA 1
ATOM 730 C C . ARG A 1 94 ? 6.485 8.074 1.199 1.00 80.69 94 ARG A C 1
ATOM 732 O O . ARG A 1 94 ? 6.621 9.144 0.609 1.00 80.69 94 ARG A O 1
ATOM 739 N N . ASN A 1 95 ? 7.020 7.851 2.395 1.00 69.56 95 ASN A N 1
ATOM 740 C CA . ASN A 1 95 ? 7.824 8.872 3.051 1.00 69.56 95 ASN A CA 1
ATOM 741 C C . ASN A 1 95 ? 9.135 9.110 2.272 1.00 69.56 95 ASN A C 1
ATOM 743 O O . ASN A 1 95 ? 9.884 8.175 1.981 1.00 69.56 95 ASN A O 1
ATOM 747 N N . ILE A 1 96 ? 9.395 10.373 1.922 1.00 57.62 96 ILE A N 1
ATOM 748 C CA . ILE A 1 96 ? 10.559 10.804 1.128 1.00 57.62 96 ILE A CA 1
ATOM 749 C C . ILE A 1 96 ? 11.873 10.602 1.911 1.00 57.62 96 ILE A C 1
ATOM 751 O O . ILE A 1 96 ? 12.937 10.517 1.303 1.00 57.62 96 ILE A O 1
ATOM 755 N N . GLY A 1 97 ? 11.808 10.452 3.242 1.00 53.66 97 GLY A N 1
ATOM 756 C CA . GLY A 1 97 ? 12.968 10.198 4.103 1.00 53.66 97 GLY A CA 1
ATOM 757 C C . GLY A 1 97 ? 13.676 8.861 3.856 1.00 53.66 97 GLY A C 1
ATOM 758 O O . GLY A 1 97 ? 14.838 8.724 4.227 1.00 53.66 97 GLY A O 1
ATOM 759 N N . ASN A 1 98 ? 13.026 7.902 3.184 1.00 56.12 98 ASN A N 1
ATOM 760 C CA . ASN A 1 98 ? 13.656 6.656 2.751 1.00 56.12 98 ASN A CA 1
ATOM 761 C C . ASN A 1 98 ? 13.727 6.622 1.214 1.00 56.12 98 ASN A C 1
ATOM 763 O O . ASN A 1 98 ? 12.817 6.066 0.573 1.00 56.12 98 ASN A O 1
ATOM 767 N N . PRO A 1 99 ? 14.759 7.237 0.599 1.00 59.16 99 PRO A N 1
ATOM 768 C CA . PRO A 1 99 ? 14.921 7.209 -0.846 1.00 59.16 99 PRO A CA 1
ATOM 769 C C . PRO A 1 99 ? 14.987 5.759 -1.326 1.00 59.16 99 PRO A C 1
ATOM 771 O O . PRO A 1 99 ? 15.435 4.860 -0.607 1.00 59.16 99 PRO A O 1
ATOM 774 N N . LEU A 1 100 ? 14.489 5.510 -2.538 1.00 54.91 100 LEU A N 1
ATOM 775 C CA . LEU A 1 100 ? 14.681 4.205 -3.155 1.00 54.91 100 LEU A CA 1
ATOM 776 C C . LEU A 1 100 ? 16.183 3.897 -3.162 1.00 54.91 100 LEU A C 1
ATOM 778 O O . LEU A 1 100 ? 16.957 4.774 -3.553 1.00 54.91 100 LEU A O 1
ATOM 782 N N . PRO A 1 101 ? 16.610 2.690 -2.744 1.00 54.41 101 PRO A N 1
ATOM 783 C CA . PRO A 1 101 ? 17.980 2.285 -2.973 1.00 54.41 101 PRO A CA 1
ATOM 784 C C . PRO A 1 101 ? 18.217 2.397 -4.472 1.00 54.41 101 PRO A C 1
ATOM 786 O O . PRO A 1 101 ? 17.367 1.986 -5.271 1.00 54.41 101 PRO A O 1
ATOM 789 N N . GLU A 1 102 ? 19.342 3.003 -4.838 1.00 52.38 102 GLU A N 1
ATOM 790 C CA . GLU A 1 102 ? 19.767 3.078 -6.224 1.00 52.38 102 GLU A CA 1
ATOM 791 C C . GLU A 1 102 ? 19.611 1.683 -6.839 1.00 52.38 102 GLU A C 1
ATOM 793 O O . GLU A 1 102 ? 20.051 0.682 -6.264 1.00 52.38 102 GLU A O 1
ATOM 798 N N . ASN A 1 103 ? 18.936 1.600 -7.985 1.00 53.94 103 ASN A N 1
ATOM 799 C CA . ASN A 1 103 ? 18.673 0.361 -8.718 1.00 53.94 103 ASN A CA 1
ATOM 800 C C . ASN A 1 103 ? 19.954 -0.226 -9.349 1.00 53.94 103 ASN A C 1
ATOM 802 O O . ASN A 1 103 ? 19.914 -0.809 -10.433 1.00 53.94 103 ASN A O 1
ATOM 806 N N . SER A 1 104 ? 21.084 -0.067 -8.668 1.00 56.28 104 SER A N 1
ATOM 807 C CA . SER A 1 104 ? 22.411 -0.497 -9.055 1.00 56.28 104 SER A CA 1
ATOM 808 C C . SER A 1 104 ? 22.512 -2.021 -9.078 1.00 56.28 104 SER A C 1
ATOM 810 O O . SER A 1 104 ? 21.852 -2.745 -8.324 1.00 56.28 104 SER A O 1
ATOM 812 N N . LEU A 1 105 ? 23.379 -2.524 -9.960 1.00 55.75 105 LEU A N 1
ATOM 813 C CA . LEU A 1 105 ? 23.638 -3.955 -10.150 1.00 55.75 105 LEU A CA 1
ATOM 814 C C . LEU A 1 105 ? 24.015 -4.654 -8.830 1.00 55.75 105 LEU A C 1
ATOM 816 O O . LEU A 1 105 ? 23.728 -5.834 -8.644 1.00 55.75 105 LEU A O 1
ATOM 820 N N . GLU A 1 106 ? 24.628 -3.928 -7.897 1.00 59.06 106 GLU A N 1
ATOM 821 C CA . GLU A 1 106 ? 25.029 -4.390 -6.564 1.00 59.06 106 GLU A CA 1
ATOM 822 C C . GLU A 1 106 ? 23.836 -4.757 -5.658 1.00 59.06 106 GLU A C 1
ATOM 824 O O . GLU A 1 106 ? 23.859 -5.784 -4.975 1.00 59.06 106 GLU A O 1
ATOM 829 N N . TYR A 1 107 ? 22.731 -4.004 -5.734 1.00 60.00 107 TYR A N 1
ATOM 830 C CA . TYR A 1 107 ? 21.497 -4.296 -4.994 1.00 60.00 107 TYR A CA 1
ATOM 831 C C . TYR A 1 107 ? 20.876 -5.624 -5.446 1.00 60.00 107 TYR A C 1
ATOM 833 O O . TYR A 1 107 ? 20.522 -6.484 -4.634 1.00 60.00 107 TYR A O 1
ATOM 841 N N . TRP A 1 108 ? 20.819 -5.841 -6.761 1.00 61.91 108 TRP A N 1
ATOM 842 C CA . TRP A 1 108 ? 20.322 -7.090 -7.335 1.00 61.91 108 TRP A CA 1
ATOM 843 C C . TRP A 1 108 ? 21.269 -8.265 -7.085 1.00 61.91 108 TRP A C 1
ATOM 845 O O . TRP A 1 108 ? 20.792 -9.383 -6.916 1.00 61.91 108 TRP A O 1
ATOM 855 N N . GLN A 1 109 ? 22.585 -8.040 -7.018 1.00 60.31 109 GLN A N 1
ATOM 856 C CA . GLN A 1 109 ? 23.551 -9.068 -6.614 1.00 60.31 109 GLN A CA 1
ATOM 857 C C . GLN A 1 109 ? 23.308 -9.526 -5.171 1.00 60.31 109 GLN A C 1
ATOM 859 O O . GLN A 1 109 ? 23.245 -10.729 -4.926 1.00 60.31 109 GLN A O 1
ATOM 864 N N . LYS A 1 110 ? 23.057 -8.595 -4.242 1.00 60.44 110 LYS A N 1
ATOM 865 C CA . LYS A 1 110 ? 22.726 -8.918 -2.846 1.00 60.44 110 LYS A CA 1
ATOM 866 C C . LYS A 1 110 ? 21.418 -9.708 -2.724 1.00 60.44 110 LYS A C 1
ATOM 868 O O . LYS A 1 110 ? 21.364 -10.689 -1.990 1.00 60.44 110 LYS A O 1
ATOM 873 N N . ILE A 1 111 ? 20.382 -9.338 -3.484 1.00 61.75 111 ILE A N 1
ATOM 874 C CA . ILE A 1 111 ? 19.110 -10.083 -3.505 1.00 61.75 111 ILE A CA 1
ATOM 875 C C . ILE A 1 111 ? 19.287 -11.472 -4.128 1.00 61.75 111 ILE A C 1
ATOM 877 O O . ILE A 1 111 ? 18.772 -12.449 -3.584 1.00 61.75 111 ILE A O 1
ATOM 881 N N . LYS A 1 112 ? 20.038 -11.593 -5.231 1.00 60.91 112 LYS A N 1
ATOM 882 C CA . LYS A 1 112 ? 20.342 -12.888 -5.865 1.00 60.91 112 LYS A CA 1
ATOM 883 C C . LYS A 1 112 ? 21.060 -13.830 -4.902 1.00 60.91 112 LYS A C 1
ATOM 885 O O . LYS A 1 112 ? 20.730 -15.009 -4.872 1.00 60.91 112 LYS A O 1
ATOM 890 N N . HIS A 1 113 ? 21.961 -13.306 -4.072 1.00 60.50 113 HIS A N 1
ATOM 891 C CA . HIS A 1 113 ? 22.680 -14.095 -3.069 1.00 60.50 113 HIS A CA 1
ATOM 892 C C . HIS A 1 113 ? 21.783 -14.622 -1.932 1.00 60.50 113 HIS A C 1
ATOM 894 O O . HIS A 1 113 ? 22.126 -15.617 -1.300 1.00 60.50 113 HIS A O 1
ATOM 900 N N . CYS A 1 114 ? 20.625 -13.995 -1.696 1.00 49.97 114 CYS A N 1
ATOM 901 C CA . CYS A 1 114 ? 19.615 -14.440 -0.728 1.00 49.97 114 CYS A CA 1
ATOM 902 C C . CYS A 1 114 ? 18.399 -15.115 -1.388 1.00 49.97 114 CYS A C 1
ATOM 904 O O . CYS A 1 114 ? 17.428 -15.444 -0.706 1.00 49.97 114 CYS A O 1
ATOM 906 N N . THR A 1 115 ? 18.409 -15.298 -2.712 1.00 49.38 115 THR A N 1
ATOM 907 C CA . THR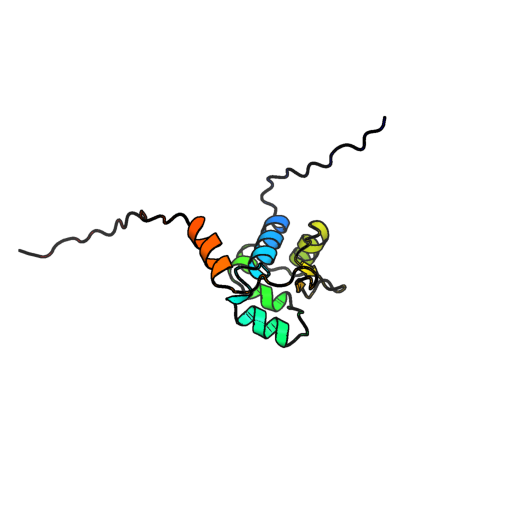 A 1 115 ? 17.301 -15.935 -3.427 1.00 49.38 115 THR A CA 1
ATOM 908 C C . THR A 1 115 ? 17.495 -17.445 -3.388 1.00 49.38 115 THR A C 1
ATOM 910 O O . THR A 1 115 ? 18.344 -17.991 -4.089 1.00 49.38 115 THR A O 1
ATOM 913 N N . VAL A 1 116 ? 16.690 -18.137 -2.582 1.00 62.50 116 VAL A N 1
ATOM 914 C CA . VAL A 1 116 ? 16.609 -19.602 -2.624 1.00 62.50 116 VAL A CA 1
ATOM 915 C C . VAL A 1 116 ? 15.828 -20.012 -3.870 1.00 62.50 116 VAL A C 1
ATOM 917 O O . VAL A 1 116 ? 14.658 -19.666 -4.031 1.00 62.50 116 VAL A O 1
ATOM 920 N N . TYR A 1 117 ? 16.480 -20.750 -4.764 1.00 53.84 117 TYR A N 1
ATOM 921 C CA . TYR A 1 117 ? 15.843 -21.309 -5.951 1.00 53.84 117 TYR A CA 1
ATOM 922 C C . TYR A 1 117 ? 15.116 -22.601 -5.565 1.00 53.84 117 TYR A C 1
ATOM 924 O O . TYR A 1 117 ? 15.736 -23.636 -5.339 1.00 53.84 117 TYR A O 1
ATOM 932 N N . MET A 1 118 ? 13.791 -22.543 -5.459 1.00 54.59 118 MET A N 1
ATOM 933 C CA . MET A 1 118 ? 12.960 -23.719 -5.202 1.00 54.59 118 MET A CA 1
ATOM 934 C C . MET A 1 118 ? 12.550 -24.361 -6.532 1.00 54.59 118 MET A C 1
ATOM 936 O O . MET A 1 118 ? 11.546 -23.991 -7.137 1.00 54.59 118 MET A O 1
ATOM 940 N N . VAL A 1 119 ? 13.354 -25.318 -7.008 1.00 49.88 119 VAL A N 1
ATOM 941 C CA . VAL A 1 119 ? 12.990 -26.202 -8.125 1.00 49.88 119 VAL A CA 1
ATOM 942 C C . VAL A 1 119 ? 12.413 -27.492 -7.541 1.00 49.88 119 VAL A C 1
ATOM 944 O O . VAL A 1 119 ? 13.131 -28.356 -7.051 1.00 49.88 119 VAL A O 1
ATOM 947 N N . GLY A 1 120 ? 11.087 -27.580 -7.479 1.00 55.41 120 GLY A N 1
ATOM 948 C CA . GLY A 1 120 ? 10.436 -28.708 -6.808 1.00 55.41 120 GLY A CA 1
ATOM 949 C C . GLY A 1 120 ? 8.921 -28.620 -6.699 1.00 55.41 120 GLY A C 1
ATOM 950 O O . GLY A 1 120 ? 8.348 -29.219 -5.796 1.00 55.41 120 GLY A O 1
ATOM 951 N N . VAL A 1 121 ? 8.246 -27.888 -7.590 1.00 54.66 121 VAL A N 1
ATOM 952 C CA . VAL A 1 121 ? 6.798 -28.070 -7.732 1.00 54.66 121 VAL A CA 1
ATOM 953 C C . VAL A 1 121 ? 6.617 -29.336 -8.556 1.00 54.66 121 VAL A C 1
ATOM 955 O O . VAL A 1 121 ? 6.810 -29.321 -9.771 1.00 54.66 121 VAL A O 1
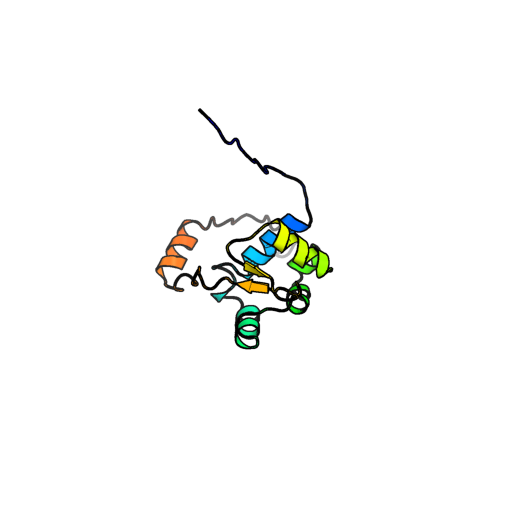ATOM 958 N N . ALA A 1 122 ? 6.343 -30.449 -7.872 1.00 51.66 122 ALA A N 1
ATOM 959 C CA . ALA A 1 122 ? 5.996 -31.717 -8.493 1.00 51.66 122 ALA A CA 1
ATOM 960 C C . ALA A 1 122 ? 4.818 -31.485 -9.443 1.00 51.66 122 ALA A C 1
ATOM 962 O O . ALA A 1 122 ? 3.672 -31.313 -9.029 1.00 51.66 122 ALA A O 1
ATOM 963 N N . ASN A 1 123 ? 5.129 -31.431 -10.733 1.00 54.50 123 ASN A N 1
ATOM 964 C CA . ASN A 1 123 ? 4.154 -31.328 -11.796 1.00 54.50 123 ASN A CA 1
ATOM 965 C C . ASN A 1 123 ? 3.521 -32.720 -11.941 1.00 54.50 123 ASN A C 1
ATOM 967 O O . ASN A 1 123 ? 3.930 -33.513 -12.784 1.00 54.50 123 ASN A O 1
ATOM 971 N N . SER A 1 124 ? 2.586 -33.065 -11.051 1.00 53.94 124 SER A N 1
ATOM 972 C CA . SER A 1 124 ? 1.740 -34.252 -11.204 1.00 53.94 124 SER A CA 1
ATOM 973 C C . SER A 1 124 ? 0.700 -33.970 -12.285 1.00 53.94 124 SER A C 1
ATOM 975 O O . SER A 1 124 ? -0.487 -33.824 -12.010 1.00 53.94 124 SER A O 1
ATOM 977 N N . LEU A 1 125 ? 1.162 -33.855 -13.526 1.00 54.19 125 LEU A N 1
ATOM 978 C CA . LEU A 1 125 ? 0.322 -33.942 -14.707 1.00 54.19 125 LEU A CA 1
ATOM 979 C C . LEU A 1 125 ? 0.841 -35.118 -15.519 1.00 54.19 125 LEU A C 1
ATOM 981 O O . LEU A 1 125 ? 1.865 -35.043 -16.197 1.00 54.19 125 LEU A O 1
ATOM 985 N N . SER A 1 126 ? 0.130 -36.228 -15.352 1.00 54.03 126 SER A N 1
ATOM 986 C CA . SER A 1 126 ? 0.233 -37.461 -16.110 1.00 54.03 126 SER A CA 1
ATOM 987 C C . SER A 1 126 ? 0.425 -37.159 -17.593 1.00 54.03 126 SER A C 1
ATOM 989 O O . SER A 1 126 ? -0.509 -36.766 -18.288 1.00 54.03 126 SER A O 1
ATOM 991 N N . ARG A 1 127 ? 1.641 -37.366 -18.103 1.00 48.12 127 ARG A N 1
ATOM 992 C CA . ARG A 1 127 ? 1.857 -37.532 -19.539 1.00 48.12 127 ARG A CA 1
ATOM 993 C C . ARG A 1 127 ? 1.583 -38.997 -19.854 1.00 48.12 127 ARG A C 1
ATOM 995 O O . ARG A 1 127 ? 2.502 -39.787 -20.052 1.00 48.12 127 ARG A O 1
ATOM 1002 N N . GLU A 1 128 ? 0.304 -39.356 -19.792 1.00 52.34 128 GLU A N 1
ATOM 1003 C CA . GLU A 1 128 ? -0.180 -40.594 -20.381 1.00 52.34 128 GLU A CA 1
ATOM 1004 C C . GLU A 1 128 ? 0.238 -40.637 -21.855 1.00 52.34 128 GLU A C 1
ATOM 1006 O O . GLU A 1 128 ? 0.082 -39.671 -22.599 1.00 52.34 128 GLU A O 1
ATOM 1011 N N . MET A 1 129 ? 0.798 -41.789 -22.221 1.00 49.09 129 MET A N 1
ATOM 1012 C CA . MET A 1 129 ? 0.545 -42.482 -23.476 1.00 49.09 129 MET A CA 1
ATOM 1013 C C . MET A 1 129 ? 0.777 -41.686 -24.764 1.00 49.09 129 MET A C 1
ATOM 1015 O O . MET A 1 129 ? -0.129 -41.046 -25.277 1.00 49.09 129 MET A O 1
ATOM 1019 N N . MET A 1 130 ? 1.974 -41.830 -25.339 1.00 43.88 130 MET A N 1
ATOM 1020 C CA . MET A 1 130 ? 2.166 -42.091 -26.775 1.00 43.88 130 MET A CA 1
ATOM 1021 C C . MET A 1 130 ? 3.665 -42.202 -27.047 1.00 43.88 130 MET A C 1
ATOM 1023 O O . MET A 1 130 ? 4.328 -41.172 -27.079 1.00 43.88 130 MET A O 1
ATOM 1027 N N . ILE A 1 131 ? 4.186 -43.426 -27.178 1.00 45.00 131 ILE A N 1
ATOM 1028 C CA . ILE A 1 131 ? 4.772 -43.934 -28.430 1.00 45.00 131 ILE A CA 1
ATOM 1029 C C . ILE A 1 131 ? 4.760 -45.469 -28.337 1.00 45.00 131 ILE A C 1
ATOM 1031 O O . ILE A 1 131 ? 5.448 -46.045 -27.494 1.00 45.00 131 ILE A O 1
ATOM 1035 N N . GLY A 1 132 ? 3.896 -46.087 -29.140 1.00 40.41 132 GLY A N 1
ATOM 1036 C CA . GLY A 1 132 ? 4.069 -47.460 -29.613 1.00 40.41 132 GLY A CA 1
ATOM 1037 C C . GLY A 1 132 ? 4.842 -47.446 -30.922 1.00 40.41 132 GLY A C 1
ATOM 1038 O O . GLY A 1 132 ? 4.885 -46.361 -31.551 1.00 40.41 132 GLY A O 1
#